Protein AF-A0A7X6JYA4-F1 (afdb_monomer)

pLDDT: mean 75.75, std 10.92, range [38.0, 88.81]

Sequence (82 aa):
MKSFKTPTEERLAKRMQKRLAKIGFKLVKRGEGYAILVFNEVVGSWIEADGMSPVPYSLSVEDVIRLTHEYVCEAEIESLAA

Solvent-accessible surface area (backbone atoms only — not comparable to full-atom values): 4990 Å² total; per-residue (Å²): 133,86,83,80,72,71,56,69,66,60,54,51,51,52,54,49,34,59,54,31,52,76,76,63,30,43,64,42,82,50,91,97,47,74,45,50,29,33,59,21,72,91,79,71,42,78,41,66,53,74,62,77,54,82,64,40,93,91,52,59,58,65,57,40,47,49,52,53,50,51,52,52,53,52,52,54,54,54,60,76,74,107

Mean predicted aligned error: 7.95 Å

Structure (mmCIF, N/CA/C/O backbone):
data_AF-A0A7X6JYA4-F1
#
_entry.id   AF-A0A7X6JYA4-F1
#
loop_
_atom_site.group_PDB
_atom_site.id
_atom_site.type_symbol
_atom_site.label_atom_id
_atom_site.label_alt_id
_atom_site.label_comp_id
_atom_site.label_asym_id
_atom_site.label_entity_id
_atom_site.label_seq_id
_atom_site.pdbx_PDB_ins_code
_atom_site.Cartn_x
_atom_site.Cartn_y
_atom_site.Cartn_z
_atom_site.occupancy
_atom_site.B_iso_or_equiv
_atom_site.auth_seq_id
_atom_site.auth_comp_id
_atom_site.auth_asym_id
_atom_site.auth_atom_id
_atom_site.pdbx_PDB_model_num
ATOM 1 N N . MET A 1 1 ? 31.843 13.399 -1.685 1.00 38.00 1 MET A N 1
ATOM 2 C CA . MET A 1 1 ? 30.365 13.492 -1.705 1.00 38.00 1 MET A CA 1
ATOM 3 C C . MET A 1 1 ? 29.796 12.096 -1.927 1.00 38.00 1 MET A C 1
ATOM 5 O O . MET A 1 1 ? 29.940 11.570 -3.021 1.00 38.00 1 MET A O 1
ATOM 9 N N . LYS A 1 2 ? 29.245 11.443 -0.893 1.00 40.56 2 LYS A N 1
ATOM 10 C CA . LYS A 1 2 ? 28.597 10.132 -1.063 1.00 40.56 2 LYS A CA 1
ATOM 11 C C . LYS A 1 2 ? 27.244 10.361 -1.734 1.00 40.56 2 LYS A C 1
ATOM 13 O O . LYS A 1 2 ? 26.352 10.957 -1.140 1.00 40.56 2 LYS A O 1
ATOM 18 N N . SER A 1 3 ? 27.136 9.938 -2.987 1.00 43.84 3 SER A N 1
ATOM 19 C CA . SER A 1 3 ? 25.883 9.818 -3.728 1.00 43.84 3 SER A CA 1
ATOM 20 C C . SER A 1 3 ? 24.974 8.829 -2.989 1.00 43.84 3 SER A C 1
ATOM 22 O O . SER A 1 3 ? 25.011 7.630 -3.248 1.00 43.84 3 SER A O 1
ATOM 24 N N . PHE A 1 4 ? 24.174 9.315 -2.042 1.00 50.41 4 PHE A N 1
ATOM 25 C CA . PHE A 1 4 ? 23.078 8.550 -1.452 1.00 50.41 4 PHE A CA 1
ATOM 26 C C . PHE A 1 4 ? 21.889 8.593 -2.418 1.00 50.41 4 PHE A C 1
ATOM 28 O O . PHE A 1 4 ? 20.887 9.262 -2.174 1.00 50.41 4 PHE A O 1
ATOM 35 N N . LYS A 1 5 ? 22.020 7.915 -3.564 1.00 56.56 5 LYS A N 1
ATOM 36 C CA . LYS A 1 5 ? 20.851 7.550 -4.363 1.00 56.56 5 LYS A CA 1
ATOM 37 C C . LYS A 1 5 ? 20.122 6.492 -3.545 1.00 56.56 5 LYS A C 1
ATOM 39 O O . LYS A 1 5 ? 20.603 5.372 -3.427 1.00 56.56 5 LYS A O 1
ATOM 44 N N . THR A 1 6 ? 19.023 6.876 -2.905 1.00 58.28 6 THR A N 1
ATOM 45 C CA . THR A 1 6 ? 18.082 5.904 -2.341 1.00 58.28 6 THR A CA 1
ATOM 46 C C . THR A 1 6 ? 17.732 4.918 -3.461 1.00 58.28 6 THR A C 1
ATOM 48 O O . THR A 1 6 ? 17.458 5.398 -4.570 1.00 58.28 6 THR A O 1
ATOM 51 N N . PRO A 1 7 ? 17.775 3.594 -3.223 1.00 68.12 7 PRO A N 1
ATOM 52 C CA . PRO A 1 7 ? 17.362 2.608 -4.213 1.00 68.12 7 PRO A CA 1
ATOM 53 C C . PRO A 1 7 ? 15.994 2.979 -4.783 1.00 68.12 7 PRO A C 1
ATOM 55 O O . PRO A 1 7 ? 15.126 3.458 -4.048 1.00 68.12 7 PRO A O 1
ATOM 58 N N . THR A 1 8 ? 15.823 2.813 -6.092 1.00 74.44 8 THR A N 1
ATOM 59 C CA . THR A 1 8 ? 14.614 3.189 -6.842 1.00 74.44 8 THR A CA 1
ATOM 60 C C . THR A 1 8 ? 13.368 2.639 -6.134 1.00 74.44 8 THR A C 1
ATOM 62 O O . THR A 1 8 ? 12.512 3.418 -5.710 1.00 74.44 8 THR A O 1
ATOM 65 N N . GLU A 1 9 ? 13.402 1.352 -5.774 1.00 73.62 9 GLU A N 1
ATOM 66 C CA . GLU A 1 9 ? 12.371 0.662 -4.986 1.00 73.62 9 GLU A CA 1
ATOM 67 C C . GLU A 1 9 ? 12.000 1.348 -3.664 1.00 73.62 9 GLU A C 1
ATOM 69 O O . GLU A 1 9 ? 10.821 1.464 -3.332 1.00 73.62 9 GLU A O 1
ATOM 74 N N . GLU A 1 10 ? 12.972 1.842 -2.892 1.00 77.62 10 GLU A N 1
ATOM 75 C CA . GLU A 1 10 ? 12.688 2.495 -1.609 1.00 77.62 10 GLU A CA 1
ATOM 76 C C . GLU A 1 10 ? 11.968 3.834 -1.802 1.00 77.62 10 GLU A C 1
ATOM 78 O O . GLU A 1 10 ? 11.115 4.219 -0.992 1.00 77.62 10 GLU A O 1
ATOM 83 N N . ARG A 1 11 ? 12.276 4.555 -2.888 1.00 81.38 11 ARG A N 1
ATOM 84 C CA . ARG A 1 11 ? 11.582 5.807 -3.228 1.00 81.38 11 ARG A CA 1
ATOM 85 C C . ARG A 1 11 ? 10.154 5.525 -3.673 1.00 81.38 11 ARG A C 1
ATOM 87 O O . ARG A 1 11 ? 9.243 6.219 -3.210 1.00 81.38 11 ARG A O 1
ATOM 94 N N . LEU A 1 12 ? 9.964 4.510 -4.517 1.00 82.81 12 LEU A N 1
ATOM 95 C CA . LEU A 1 12 ? 8.650 4.055 -4.955 1.00 82.81 12 LEU A CA 1
ATOM 96 C C . LEU A 1 12 ? 7.794 3.631 -3.762 1.00 82.81 12 LEU A C 1
ATOM 98 O O . LEU A 1 12 ? 6.699 4.164 -3.566 1.00 82.81 12 LEU A O 1
ATOM 102 N N . ALA A 1 13 ? 8.326 2.763 -2.900 1.00 82.94 13 ALA A N 1
ATOM 103 C CA . ALA A 1 13 ? 7.644 2.306 -1.697 1.00 82.94 13 ALA A CA 1
ATOM 104 C C . ALA A 1 13 ? 7.234 3.482 -0.800 1.00 82.94 13 ALA A C 1
ATOM 106 O O . ALA A 1 13 ? 6.097 3.544 -0.337 1.00 82.94 13 ALA A O 1
ATOM 107 N N . LYS A 1 14 ? 8.112 4.474 -0.607 1.00 86.62 14 LYS A N 1
ATOM 108 C CA . LYS A 1 14 ? 7.815 5.662 0.208 1.00 86.62 14 LYS A CA 1
ATOM 109 C C . LYS A 1 14 ? 6.726 6.549 -0.401 1.00 86.62 14 LYS A C 1
ATOM 111 O O . LYS A 1 14 ? 5.893 7.088 0.333 1.00 86.62 14 LYS A O 1
ATOM 116 N N . ARG A 1 15 ? 6.723 6.730 -1.725 1.00 86.69 15 ARG A N 1
ATOM 117 C CA . ARG A 1 15 ? 5.674 7.472 -2.446 1.00 86.69 15 ARG A CA 1
ATOM 118 C C . ARG A 1 15 ? 4.329 6.758 -2.315 1.00 86.69 15 ARG A C 1
ATOM 120 O O . ARG A 1 15 ? 3.342 7.391 -1.935 1.00 86.69 15 ARG A O 1
ATOM 127 N N . MET A 1 16 ? 4.316 5.448 -2.531 1.00 86.12 16 MET A N 1
ATOM 128 C CA . MET A 1 16 ? 3.108 4.631 -2.465 1.00 86.12 16 MET A CA 1
ATOM 129 C C . MET A 1 16 ? 2.558 4.522 -1.047 1.00 86.12 16 MET A C 1
ATOM 131 O O . MET A 1 16 ? 1.364 4.714 -0.841 1.00 86.12 16 MET A O 1
ATOM 135 N N . GLN A 1 17 ? 3.417 4.371 -0.042 1.00 88.00 17 GLN A N 1
ATOM 136 C CA . GLN A 1 17 ? 3.011 4.371 1.361 1.00 88.00 17 GLN A CA 1
ATOM 137 C C . GLN A 1 17 ? 2.312 5.679 1.764 1.00 88.00 17 GLN A C 1
ATOM 139 O O . GLN A 1 17 ? 1.280 5.643 2.432 1.00 88.00 17 GLN A O 1
ATOM 144 N 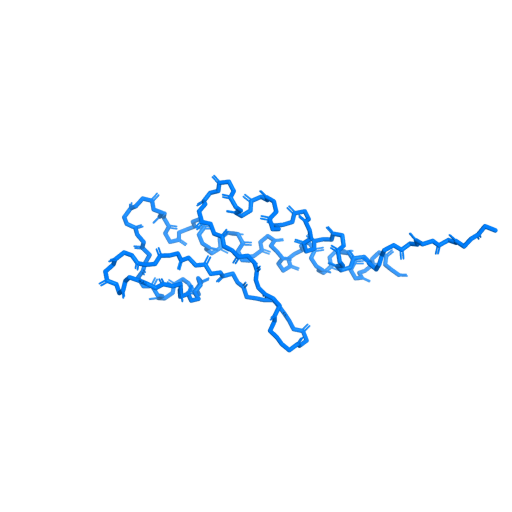N . LYS A 1 18 ? 2.818 6.841 1.321 1.00 87.88 18 LYS A N 1
ATOM 145 C CA . LYS A 1 18 ? 2.162 8.139 1.569 1.00 87.88 18 LYS A CA 1
ATOM 146 C C . LYS A 1 18 ? 0.793 8.244 0.907 1.00 87.88 18 LYS A C 1
ATOM 148 O O . LYS A 1 18 ? -0.099 8.881 1.460 1.00 87.88 18 LYS A O 1
ATOM 153 N N . ARG A 1 19 ? 0.648 7.681 -0.292 1.00 85.00 19 ARG A N 1
ATOM 154 C CA . ARG A 1 19 ? -0.606 7.703 -1.044 1.00 85.00 19 ARG A CA 1
ATOM 155 C C . ARG A 1 19 ? -1.642 6.788 -0.393 1.00 85.00 19 ARG A C 1
ATOM 157 O O . ARG A 1 19 ? -2.733 7.256 -0.099 1.00 85.00 19 ARG A O 1
ATOM 164 N N . LEU A 1 20 ? -1.256 5.553 -0.074 1.00 84.44 20 LEU A N 1
ATOM 165 C CA . LEU A 1 20 ? -2.092 4.549 0.589 1.00 84.44 20 LEU A CA 1
ATOM 166 C C . LEU A 1 20 ? -2.561 5.005 1.979 1.00 84.44 20 LEU A C 1
ATOM 168 O O . LEU A 1 20 ? -3.737 4.867 2.303 1.00 84.44 20 LEU A O 1
ATOM 172 N N . ALA A 1 21 ? -1.697 5.659 2.761 1.00 83.62 21 ALA A N 1
ATOM 173 C CA . ALA A 1 21 ? -2.072 6.162 4.084 1.00 83.62 21 ALA A CA 1
ATOM 174 C C . ALA A 1 21 ? -3.224 7.188 4.051 1.00 83.62 21 ALA A C 1
ATOM 176 O O . ALA A 1 21 ? -4.006 7.252 4.994 1.00 83.62 21 ALA A O 1
ATOM 177 N N . LYS A 1 22 ? -3.361 7.976 2.972 1.00 82.94 22 LYS A N 1
ATOM 178 C CA . LYS A 1 22 ? -4.442 8.973 2.830 1.00 82.94 22 LYS A CA 1
ATOM 179 C C . LYS A 1 22 ? -5.819 8.351 2.614 1.00 82.94 22 LYS A C 1
ATOM 181 O O . LYS A 1 22 ? -6.819 8.999 2.892 1.00 82.94 22 LYS A O 1
ATOM 186 N N . ILE A 1 23 ? -5.850 7.133 2.088 1.00 78.12 23 ILE A N 1
ATOM 187 C CA . ILE A 1 23 ? -7.070 6.412 1.712 1.00 78.12 23 ILE A CA 1
ATOM 188 C C . ILE A 1 23 ? -7.329 5.207 2.629 1.00 78.12 23 ILE A C 1
ATOM 190 O O . ILE A 1 23 ? -8.178 4.380 2.328 1.00 78.12 23 ILE A O 1
ATOM 194 N N . GLY A 1 24 ? -6.610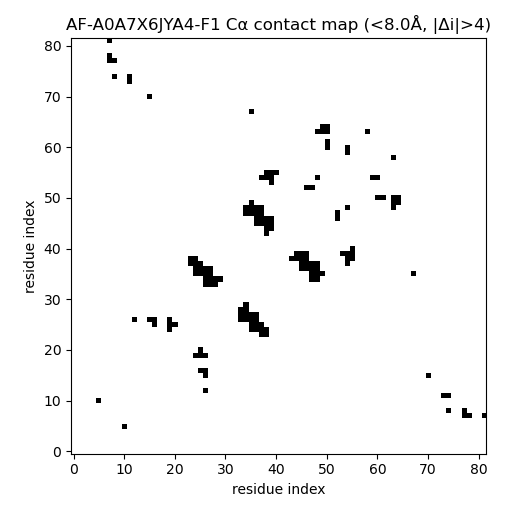 5.107 3.755 1.00 78.75 24 GLY A N 1
ATOM 195 C CA . GLY A 1 24 ? -6.839 4.080 4.777 1.00 78.75 24 GLY A CA 1
ATOM 196 C C . GLY A 1 24 ? -6.109 2.750 4.558 1.00 78.75 24 GLY A C 1
ATOM 197 O O . GLY A 1 24 ? -6.395 1.783 5.259 1.00 78.75 24 GLY A O 1
ATOM 198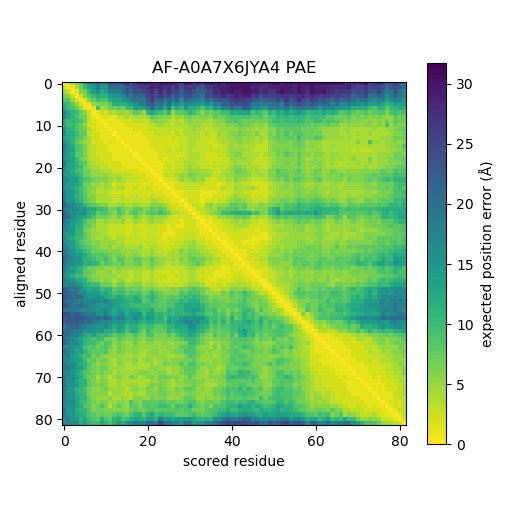 N N . PHE A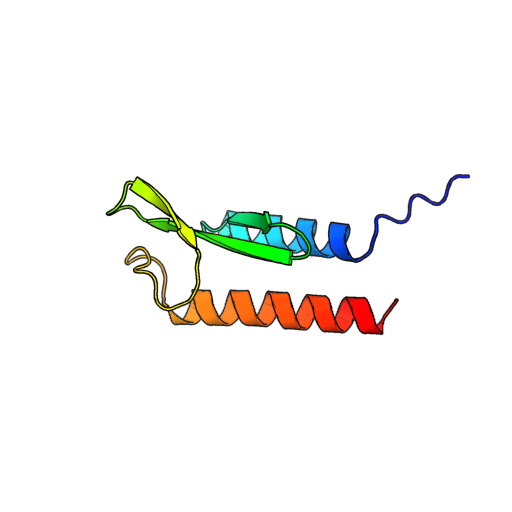 1 25 ? -5.141 2.692 3.642 1.00 86.25 25 PHE A N 1
ATOM 199 C CA . PHE A 1 25 ? -4.355 1.489 3.353 1.00 86.25 25 PHE A CA 1
ATOM 200 C C . PHE A 1 25 ? -2.925 1.585 3.889 1.00 86.25 25 PHE A C 1
ATOM 202 O O . PHE A 1 25 ? -2.386 2.668 4.138 1.00 86.25 25 PHE A O 1
ATOM 209 N N . LYS A 1 26 ? -2.264 0.433 4.016 1.00 87.94 26 LYS A N 1
ATOM 210 C CA . LYS A 1 26 ? -0.849 0.327 4.387 1.00 87.94 26 LYS A CA 1
ATOM 211 C C . LYS A 1 26 ? -0.080 -0.479 3.357 1.00 87.94 26 LYS A C 1
ATOM 213 O O . LYS A 1 26 ? -0.499 -1.562 2.992 1.00 87.94 26 LYS A O 1
ATOM 218 N N . LEU A 1 27 ? 1.086 0.015 2.957 1.00 88.38 27 LEU A N 1
ATOM 219 C CA . LEU A 1 27 ? 2.071 -0.793 2.242 1.00 88.38 27 LEU A CA 1
ATOM 220 C C . LEU A 1 27 ? 3.010 -1.438 3.264 1.00 88.38 27 LEU A 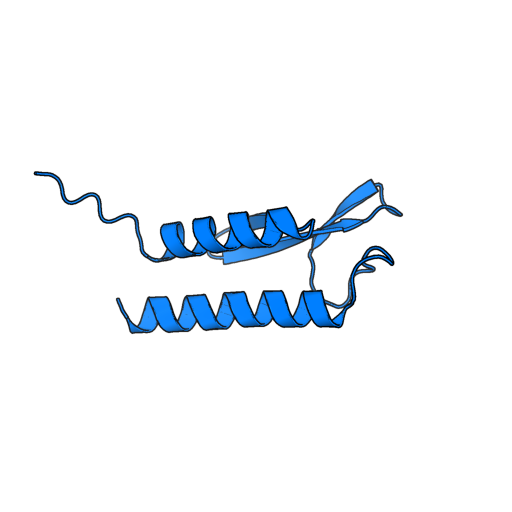C 1
ATOM 222 O O . LEU A 1 27 ? 3.573 -0.726 4.102 1.00 88.38 27 LEU A O 1
ATOM 226 N N . VAL A 1 28 ? 3.196 -2.753 3.193 1.00 88.81 28 VAL A N 1
ATOM 227 C CA . VAL A 1 28 ? 4.144 -3.498 4.033 1.00 88.81 28 VAL A CA 1
ATOM 228 C C . VAL A 1 28 ? 5.119 -4.278 3.162 1.00 88.81 28 VAL A C 1
ATOM 230 O O . VAL A 1 28 ? 4.732 -4.841 2.144 1.00 88.81 28 VAL A O 1
ATOM 233 N N . LYS A 1 29 ? 6.396 -4.314 3.553 1.00 85.31 29 LYS A N 1
ATOM 234 C CA . LYS A 1 29 ? 7.400 -5.153 2.888 1.00 85.31 29 LYS A CA 1
ATOM 235 C C . LYS A 1 29 ? 7.252 -6.595 3.382 1.00 85.31 29 LYS A C 1
ATOM 237 O O . LYS A 1 29 ? 7.206 -6.815 4.592 1.00 85.31 29 LYS A O 1
ATOM 242 N N . ARG A 1 30 ? 7.186 -7.564 2.470 1.00 83.06 30 ARG A N 1
ATOM 243 C CA . ARG A 1 30 ? 7.026 -8.996 2.762 1.00 83.06 30 ARG A CA 1
ATOM 244 C C . ARG A 1 30 ? 8.022 -9.797 1.927 1.00 83.06 30 ARG A C 1
ATOM 246 O O . ARG A 1 30 ? 7.821 -9.995 0.734 1.00 83.06 30 ARG A O 1
ATOM 253 N N . GLY A 1 31 ? 9.096 -10.261 2.565 1.00 82.75 31 GLY A N 1
ATOM 254 C CA . GLY A 1 31 ? 10.194 -10.924 1.859 1.00 82.75 31 GLY A CA 1
ATOM 255 C C . GLY A 1 31 ? 10.805 -10.002 0.801 1.00 82.75 31 GLY A C 1
ATOM 256 O O . GLY A 1 31 ? 11.217 -8.884 1.120 1.00 82.75 31 GLY A O 1
ATOM 257 N N . GLU A 1 32 ? 10.825 -10.472 -0.444 1.00 78.38 32 GLU A N 1
ATOM 258 C CA . GLU A 1 32 ? 11.313 -9.719 -1.607 1.00 78.38 32 GLU A CA 1
ATOM 259 C C . GLU A 1 32 ? 10.257 -8.773 -2.208 1.00 78.38 32 GLU A C 1
ATOM 261 O O . GLU A 1 32 ? 10.597 -7.925 -3.022 1.00 78.38 32 GLU A O 1
ATOM 266 N N . GLY A 1 33 ? 8.990 -8.867 -1.787 1.00 79.56 33 GLY A N 1
ATOM 267 C CA . GLY A 1 33 ? 7.885 -8.081 -2.338 1.00 79.56 33 GLY A CA 1
ATOM 268 C C . GLY A 1 33 ? 7.241 -7.109 -1.349 1.00 79.56 33 GLY A C 1
ATOM 269 O O . GLY A 1 33 ? 7.697 -6.906 -0.218 1.00 79.56 33 GLY A O 1
ATOM 270 N N . TYR A 1 34 ? 6.123 -6.527 -1.779 1.00 83.00 34 TYR A N 1
ATOM 271 C CA . TYR A 1 34 ? 5.271 -5.669 -0.961 1.00 83.00 34 TYR A CA 1
ATOM 272 C C . TYR A 1 34 ? 3.825 -6.158 -1.004 1.00 83.00 34 TYR A C 1
ATOM 274 O O . TYR A 1 34 ? 3.359 -6.642 -2.030 1.00 83.00 34 TYR A O 1
ATOM 282 N N . ALA A 1 35 ? 3.119 -6.003 0.113 1.00 83.69 35 ALA A N 1
ATOM 283 C CA . ALA A 1 35 ? 1.690 -6.258 0.217 1.00 83.69 35 ALA A CA 1
ATOM 284 C C . ALA A 1 35 ? 0.961 -4.968 0.600 1.00 83.69 35 ALA A C 1
ATOM 286 O O . ALA A 1 35 ? 1.461 -4.162 1.395 1.00 83.69 35 ALA A O 1
ATOM 287 N N . ILE A 1 36 ? -0.231 -4.779 0.040 1.00 85.50 36 ILE A N 1
ATOM 288 C CA . ILE A 1 36 ? -1.141 -3.704 0.426 1.00 85.50 36 ILE A CA 1
ATOM 289 C C . ILE A 1 36 ? -2.116 -4.285 1.445 1.00 85.50 36 ILE A C 1
ATOM 291 O O . ILE A 1 36 ? -2.722 -5.323 1.209 1.00 85.50 36 ILE A O 1
ATOM 295 N N . LEU A 1 37 ? -2.253 -3.623 2.588 1.00 86.31 37 LEU A N 1
ATOM 296 C CA . LEU A 1 37 ? -3.173 -3.999 3.649 1.00 86.31 37 LEU A CA 1
ATOM 297 C C . LEU A 1 37 ? -4.292 -2.973 3.777 1.00 86.31 37 LEU A C 1
ATOM 299 O O . LEU A 1 37 ? -4.059 -1.765 3.684 1.00 86.31 37 LEU A O 1
ATOM 303 N N . VAL A 1 38 ? -5.478 -3.468 4.096 1.00 83.69 38 VAL A N 1
ATOM 304 C CA . VAL A 1 38 ? -6.667 -2.693 4.445 1.00 83.69 38 VAL A CA 1
ATOM 305 C C . VAL A 1 38 ? -7.108 -3.074 5.854 1.00 83.69 38 VAL A C 1
ATOM 307 O O . VAL A 1 38 ? -6.983 -4.230 6.263 1.00 83.69 38 VAL A O 1
ATOM 310 N N . PHE A 1 39 ? -7.579 -2.104 6.635 1.00 81.25 39 PHE A N 1
ATOM 311 C CA . PHE A 1 39 ? -8.144 -2.410 7.944 1.00 81.25 39 PHE A CA 1
ATOM 312 C C . PHE A 1 39 ? -9.556 -2.957 7.761 1.00 81.25 39 PHE A C 1
ATOM 314 O O . PHE A 1 39 ? -10.404 -2.271 7.206 1.00 81.25 39 PHE A O 1
ATOM 321 N N . ASN A 1 40 ? -9.811 -4.179 8.214 1.00 79.06 40 ASN A N 1
ATOM 322 C CA . ASN A 1 40 ? -11.137 -4.771 8.209 1.00 79.06 40 ASN A CA 1
ATOM 323 C C . ASN A 1 40 ? -11.780 -4.563 9.585 1.00 79.06 40 ASN A C 1
ATOM 325 O O . ASN A 1 40 ? -11.321 -5.111 10.586 1.00 79.06 40 ASN A O 1
ATOM 329 N N . GLU A 1 41 ? -12.859 -3.784 9.623 1.00 77.38 41 GLU A N 1
ATOM 330 C CA . GLU A 1 41 ? -13.574 -3.456 10.862 1.00 77.38 41 GLU A CA 1
ATOM 331 C C . GLU A 1 41 ? -14.344 -4.647 11.452 1.00 77.38 41 GLU A C 1
ATOM 333 O O . GLU A 1 41 ? -14.528 -4.707 12.663 1.00 77.38 41 GLU A O 1
ATOM 338 N N . VAL A 1 42 ? -14.750 -5.617 10.625 1.00 77.25 42 VAL A N 1
ATOM 339 C CA . VAL A 1 42 ? -15.454 -6.835 11.064 1.00 77.25 42 VAL A CA 1
ATOM 340 C C . VAL A 1 42 ? -14.523 -7.735 11.875 1.00 77.25 42 VAL A C 1
ATOM 342 O O . VAL A 1 42 ? -14.920 -8.279 12.901 1.00 77.25 42 VAL A O 1
ATOM 345 N N . VAL A 1 43 ? -13.277 -7.886 11.422 1.00 80.00 43 VAL A N 1
ATOM 346 C CA . VAL A 1 43 ? -12.254 -8.714 12.084 1.00 80.00 43 VAL A CA 1
ATOM 347 C C . VAL A 1 43 ? -11.427 -7.894 13.089 1.00 80.00 43 VAL A C 1
ATOM 349 O O . VAL A 1 43 ? -10.754 -8.458 13.949 1.00 80.00 43 VAL A O 1
ATOM 352 N N . GLY A 1 44 ? -11.468 -6.561 13.005 1.00 83.94 44 GLY A N 1
ATOM 353 C CA . GLY A 1 44 ? -10.695 -5.652 13.855 1.00 83.94 44 GLY A CA 1
ATOM 354 C C . GLY A 1 44 ? -9.187 -5.693 13.584 1.00 83.94 44 GLY A C 1
ATOM 355 O O . GLY A 1 44 ? -8.388 -5.432 14.484 1.00 83.94 44 GLY A O 1
ATOM 356 N N . SER A 1 45 ? -8.772 -6.057 12.368 1.00 86.50 45 SER A N 1
ATOM 357 C CA . SER A 1 45 ? -7.367 -6.299 12.025 1.00 86.50 45 SER A CA 1
ATOM 358 C C . SER A 1 45 ? -7.005 -5.820 10.615 1.00 86.50 45 SER A C 1
ATOM 360 O O . SER A 1 45 ? -7.866 -5.525 9.789 1.00 86.50 45 SER A O 1
ATOM 362 N N . TRP A 1 46 ? -5.700 -5.702 10.347 1.00 87.12 46 TRP A N 1
ATOM 363 C CA . TRP A 1 46 ? -5.186 -5.419 9.005 1.00 87.12 46 TRP A CA 1
ATOM 364 C C . TRP A 1 46 ? -5.101 -6.717 8.212 1.00 87.12 46 TRP A C 1
ATOM 366 O O . TRP A 1 46 ? -4.419 -7.648 8.640 1.00 87.12 46 TRP A O 1
ATOM 376 N N . ILE A 1 47 ? -5.751 -6.751 7.056 1.00 85.44 47 ILE A N 1
ATOM 377 C CA . ILE A 1 47 ? -5.760 -7.901 6.152 1.00 85.44 47 ILE A CA 1
ATOM 378 C C . ILE A 1 47 ? -5.235 -7.500 4.778 1.00 85.44 47 ILE A C 1
ATOM 380 O O . ILE A 1 47 ? -5.176 -6.314 4.450 1.00 85.44 47 ILE A O 1
ATOM 384 N N . GLU A 1 48 ? -4.821 -8.485 3.989 1.00 84.44 48 GLU A N 1
ATOM 385 C CA . GLU A 1 48 ? -4.309 -8.261 2.640 1.00 84.44 48 GLU A CA 1
ATOM 386 C C . GLU A 1 48 ? -5.428 -7.786 1.706 1.00 84.44 48 GLU A C 1
ATOM 388 O O . GLU A 1 48 ? -6.540 -8.310 1.715 1.00 84.44 48 GLU A O 1
ATOM 393 N N . ALA A 1 49 ? -5.144 -6.745 0.931 1.00 78.50 49 ALA A N 1
ATOM 394 C CA . ALA A 1 49 ? -6.070 -6.157 -0.021 1.00 78.50 49 ALA A CA 1
ATOM 395 C C . ALA A 1 49 ? -5.910 -6.876 -1.375 1.00 78.50 49 ALA A C 1
ATOM 397 O O . ALA A 1 49 ? -5.338 -6.345 -2.323 1.00 78.50 49 ALA A O 1
ATOM 398 N N . ASP A 1 50 ? -6.372 -8.124 -1.429 1.00 72.81 50 ASP A N 1
ATOM 399 C CA . ASP A 1 50 ? -6.229 -9.045 -2.569 1.00 72.81 50 ASP A CA 1
ATOM 400 C C . ASP A 1 50 ? -7.455 -9.066 -3.506 1.00 72.81 50 ASP A C 1
ATOM 402 O O . ASP A 1 50 ? -7.530 -9.874 -4.428 1.00 72.81 50 ASP A O 1
ATOM 406 N N . GLY A 1 51 ? -8.439 -8.191 -3.267 1.00 65.50 51 GLY A N 1
ATOM 407 C CA . GLY A 1 51 ? -9.694 -8.118 -4.026 1.00 65.50 51 GLY A CA 1
ATOM 408 C C . GLY A 1 51 ? -10.693 -9.246 -3.731 1.00 65.50 51 GLY A C 1
ATOM 409 O O . GLY A 1 51 ? -11.844 -9.152 -4.150 1.00 65.50 51 GLY A O 1
ATOM 410 N N . MET A 1 52 ? -10.285 -10.275 -2.984 1.00 68.25 52 MET A N 1
ATOM 411 C CA . MET A 1 52 ? -11.132 -11.387 -2.532 1.00 68.25 52 MET A CA 1
ATOM 412 C C . MET A 1 52 ? -11.542 -11.223 -1.066 1.00 68.25 52 MET A C 1
ATOM 414 O O . MET A 1 52 ? -12.597 -11.695 -0.640 1.00 68.25 52 MET A O 1
ATOM 418 N N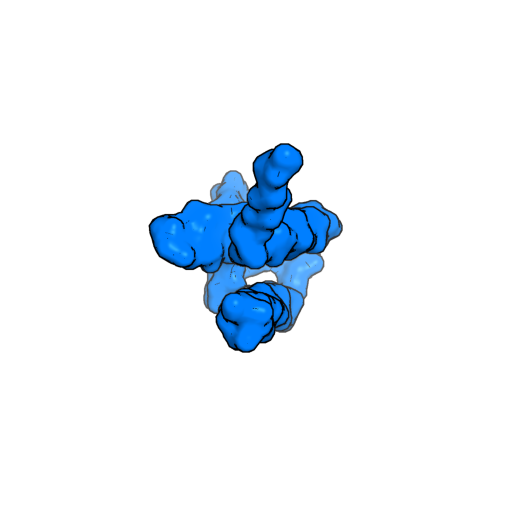 . SER A 1 53 ? -10.704 -10.540 -0.293 1.00 67.81 53 SER A N 1
ATOM 419 C CA . SER A 1 53 ? -10.909 -10.264 1.116 1.00 67.81 53 SER A CA 1
ATOM 420 C C . SER A 1 53 ? -11.987 -9.196 1.322 1.00 67.81 53 SER A C 1
ATOM 422 O O . SER A 1 53 ? -11.972 -8.166 0.641 1.00 67.81 53 SER A O 1
ATOM 424 N N . PRO A 1 54 ? -12.916 -9.389 2.279 1.00 64.69 54 PRO A N 1
ATOM 425 C CA . PRO A 1 54 ? -13.941 -8.399 2.571 1.00 64.69 54 PRO A CA 1
ATOM 426 C C . PRO A 1 54 ? -13.286 -7.097 3.036 1.00 64.69 54 PRO A C 1
ATOM 428 O O . PRO A 1 54 ? -12.565 -7.068 4.036 1.00 64.69 54 PRO A O 1
ATOM 431 N N . VAL A 1 55 ? -13.538 -6.020 2.300 1.00 65.25 55 VAL A N 1
ATOM 432 C CA . VAL A 1 55 ? -13.072 -4.669 2.623 1.00 65.25 55 VAL A CA 1
ATOM 433 C C . VAL A 1 55 ? -14.181 -3.871 3.311 1.00 65.25 55 VAL A C 1
ATOM 435 O O . VAL A 1 55 ? -15.357 -4.206 3.146 1.00 65.25 55 VAL A O 1
ATOM 438 N N . PRO A 1 56 ? -13.851 -2.842 4.115 1.00 64.56 5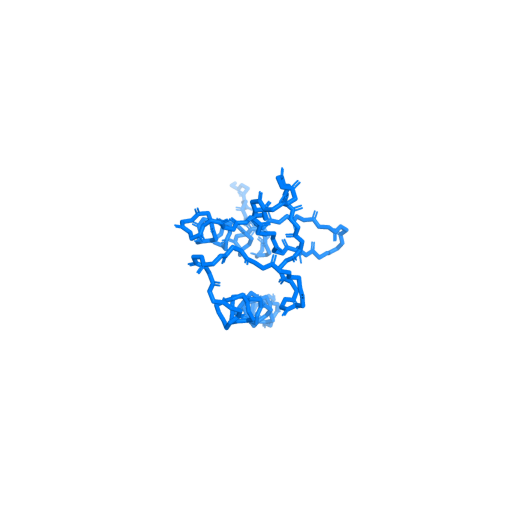6 PRO A N 1
ATOM 439 C CA . PRO A 1 56 ? -14.858 -1.965 4.703 1.00 64.56 56 PRO A CA 1
ATOM 440 C C . PRO A 1 56 ? -15.801 -1.404 3.639 1.00 64.56 56 PRO A C 1
ATOM 442 O O . PRO A 1 56 ? -15.360 -1.080 2.541 1.00 64.56 56 PRO A O 1
ATOM 445 N N . TYR A 1 57 ? -17.072 -1.198 3.989 1.00 58.09 57 TYR A N 1
ATOM 446 C CA . TYR A 1 57 ? -18.084 -0.627 3.084 1.00 58.09 57 TYR A CA 1
ATOM 447 C C . TYR A 1 57 ? -17.708 0.749 2.509 1.00 58.09 57 TYR A C 1
ATOM 449 O O . TYR A 1 57 ? -18.278 1.181 1.511 1.00 58.09 57 TYR A O 1
ATOM 457 N N . SER A 1 58 ? -16.764 1.449 3.143 1.00 62.69 58 SER A N 1
ATOM 458 C CA . SER A 1 58 ? -16.223 2.731 2.691 1.00 62.69 58 SER A CA 1
ATOM 459 C C . SER A 1 58 ? -15.232 2.617 1.527 1.00 62.69 58 SER A C 1
ATOM 461 O O . SER A 1 58 ? -14.856 3.643 0.964 1.00 62.69 58 SER A O 1
ATOM 463 N N . LEU A 1 59 ? -14.810 1.404 1.159 1.00 65.25 59 LEU A N 1
ATOM 464 C CA . LEU A 1 59 ? -13.863 1.138 0.082 1.00 65.25 59 LEU A CA 1
ATOM 465 C C . LEU A 1 59 ? -14.480 0.229 -0.975 1.00 65.25 59 LEU A C 1
ATOM 467 O O . LEU A 1 59 ? -15.023 -0.831 -0.670 1.00 65.25 59 LEU A O 1
ATOM 471 N N . SER A 1 60 ? -14.366 0.636 -2.238 1.00 72.38 60 SER A N 1
ATOM 472 C CA . SER A 1 60 ? -14.770 -0.214 -3.351 1.00 72.38 60 SER A CA 1
ATOM 473 C C . SER A 1 60 ? -13.708 -1.289 -3.603 1.00 72.38 60 SER A C 1
ATOM 475 O O . SER A 1 60 ? -12.504 -1.036 -3.517 1.00 72.38 60 SER A O 1
ATOM 477 N N . VAL A 1 61 ? -14.143 -2.504 -3.942 1.00 66.88 61 VAL A N 1
ATOM 478 C CA . VAL A 1 61 ? -13.238 -3.579 -4.390 1.00 66.88 61 VAL A CA 1
ATOM 479 C C . VAL A 1 61 ? -12.445 -3.138 -5.632 1.00 66.88 61 VAL A C 1
ATOM 481 O O . VAL A 1 61 ? -11.279 -3.495 -5.786 1.00 66.88 61 VAL A O 1
ATOM 484 N N . GLU A 1 62 ? -13.040 -2.295 -6.481 1.00 73.25 62 GLU A N 1
ATOM 485 C CA . GLU A 1 62 ? -12.371 -1.697 -7.641 1.00 73.25 62 GLU A CA 1
ATOM 486 C C . GLU A 1 62 ? -11.179 -0.814 -7.249 1.00 73.25 62 GLU A C 1
ATOM 488 O O . GLU A 1 62 ? -10.129 -0.896 -7.887 1.00 73.25 62 GLU A O 1
ATOM 493 N N . ASP A 1 63 ? -11.292 -0.011 -6.186 1.00 74.81 63 ASP A N 1
ATOM 494 C CA . ASP A 1 63 ? -10.180 0.810 -5.699 1.00 74.81 63 ASP A CA 1
ATOM 495 C C . ASP A 1 63 ? -9.008 -0.050 -5.236 1.00 74.81 63 ASP A C 1
ATOM 497 O O . ASP A 1 63 ? -7.858 0.278 -5.523 1.00 74.81 63 ASP A O 1
ATOM 501 N N . VAL A 1 64 ? -9.292 -1.173 -4.573 1.00 72.12 64 VAL A N 1
ATOM 502 C CA . VAL A 1 64 ? -8.267 -2.130 -4.143 1.00 72.12 64 VAL A CA 1
ATOM 503 C C . VAL A 1 64 ? -7.517 -2.689 -5.347 1.00 72.12 64 VAL A C 1
ATOM 505 O O . VAL A 1 64 ? -6.298 -2.557 -5.418 1.00 72.12 64 VAL A O 1
ATOM 508 N N . ILE A 1 65 ? -8.240 -3.251 -6.320 1.00 73.75 65 ILE A N 1
ATOM 509 C CA . ILE A 1 65 ? -7.646 -3.855 -7.522 1.00 73.75 65 ILE A CA 1
ATOM 510 C C . ILE A 1 65 ? -6.816 -2.821 -8.286 1.00 73.75 65 ILE A C 1
ATOM 512 O O . ILE A 1 65 ? -5.675 -3.089 -8.670 1.00 73.75 65 ILE A O 1
ATOM 516 N N . ARG A 1 66 ? -7.366 -1.616 -8.469 1.00 81.31 66 ARG A N 1
ATOM 517 C CA . ARG A 1 66 ? -6.694 -0.518 -9.163 1.00 81.31 66 ARG A CA 1
ATOM 518 C C . ARG A 1 66 ? -5.388 -0.132 -8.479 1.00 81.31 66 ARG A C 1
ATOM 520 O O . ARG A 1 66 ? -4.377 -0.004 -9.158 1.00 81.31 66 ARG A O 1
ATOM 527 N N . LEU A 1 67 ? -5.382 0.030 -7.157 1.00 77.12 67 LEU A N 1
ATOM 528 C CA . LEU A 1 67 ? -4.179 0.410 -6.409 1.00 77.12 67 LEU A CA 1
ATOM 529 C C . LEU A 1 67 ? -3.096 -0.666 -6.465 1.00 77.12 67 LEU A C 1
ATOM 531 O O . LEU A 1 67 ? -1.914 -0.334 -6.578 1.00 77.12 67 LEU A O 1
ATOM 535 N N . THR A 1 68 ? -3.489 -1.938 -6.409 1.00 74.81 68 THR A N 1
ATOM 536 C CA . THR A 1 68 ? -2.558 -3.063 -6.527 1.00 74.81 68 THR A CA 1
ATOM 537 C C . THR A 1 68 ? -1.931 -3.104 -7.920 1.00 74.81 68 THR A C 1
ATOM 539 O O . THR A 1 68 ? -0.710 -3.199 -8.029 1.00 74.81 68 THR A O 1
ATOM 542 N N . HIS A 1 69 ? -2.722 -2.928 -8.984 1.00 79.94 69 HIS A N 1
ATOM 543 C CA . HIS A 1 69 ? -2.199 -2.808 -10.350 1.00 79.94 69 HIS A CA 1
ATOM 544 C C . HIS A 1 69 ? -1.297 -1.587 -10.540 1.00 79.94 69 HIS A C 1
ATOM 546 O O . HIS A 1 69 ? -0.221 -1.714 -11.113 1.00 79.94 69 HIS A O 1
ATOM 552 N N . GLU A 1 70 ? -1.695 -0.413 -10.047 1.00 81.06 70 GLU A N 1
ATOM 553 C CA . GLU A 1 70 ? -0.878 0.799 -10.152 1.00 81.06 70 GLU A CA 1
ATOM 554 C C . GLU A 1 70 ? 0.491 0.612 -9.483 1.00 81.06 70 GLU A C 1
ATOM 556 O O . GLU A 1 70 ? 1.505 1.026 -10.042 1.00 81.06 70 GLU A O 1
ATOM 561 N N . TYR A 1 71 ? 0.538 -0.053 -8.323 1.00 77.75 71 TYR A N 1
ATOM 562 C CA . TYR A 1 71 ? 1.796 -0.374 -7.650 1.00 77.75 71 TYR A CA 1
ATOM 563 C C . TYR A 1 71 ? 2.700 -1.275 -8.502 1.00 77.75 71 TYR A C 1
ATOM 565 O O . TYR A 1 71 ? 3.886 -0.980 -8.650 1.00 77.75 71 TYR A O 1
ATOM 573 N N . VAL A 1 72 ? 2.141 -2.349 -9.073 1.00 78.69 72 VAL A N 1
ATOM 574 C CA . VAL A 1 72 ? 2.882 -3.289 -9.931 1.00 78.69 72 VAL A CA 1
ATOM 575 C C . VAL A 1 72 ? 3.416 -2.577 -11.175 1.00 78.69 72 VAL A C 1
ATOM 577 O O . VAL A 1 72 ? 4.610 -2.657 -11.452 1.00 78.69 72 VAL A O 1
ATOM 580 N N . CYS A 1 73 ? 2.579 -1.799 -11.863 1.00 80.56 73 CYS A N 1
ATOM 581 C CA . CYS A 1 73 ? 2.989 -1.036 -13.042 1.00 80.56 73 CYS A CA 1
ATOM 582 C C . CYS A 1 73 ? 4.093 -0.014 -12.721 1.00 80.56 73 CYS A C 1
ATOM 584 O O . CYS A 1 73 ? 5.055 0.110 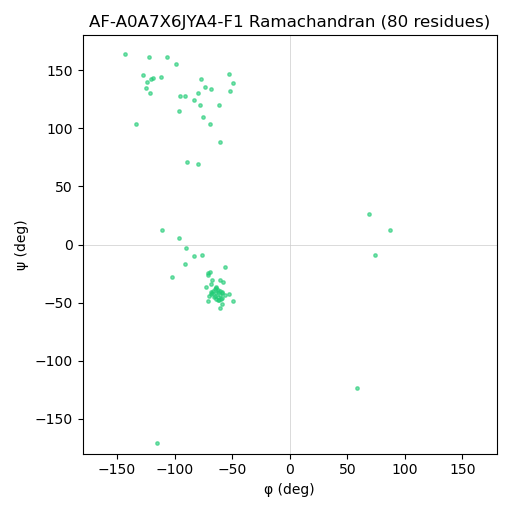-13.476 1.00 80.56 73 CYS A O 1
ATOM 586 N N . GLU A 1 74 ? 3.989 0.729 -11.610 1.00 80.25 74 GLU A N 1
ATOM 587 C CA . GLU A 1 74 ? 5.044 1.671 -11.210 1.00 80.25 74 GLU A CA 1
ATOM 588 C C . GLU A 1 74 ? 6.364 0.947 -10.885 1.00 80.25 74 GLU A C 1
ATOM 590 O O . GLU A 1 74 ? 7.434 1.467 -11.208 1.00 80.25 74 GLU A O 1
ATOM 595 N N . ALA A 1 75 ? 6.306 -0.246 -10.284 1.00 77.50 75 ALA A N 1
ATOM 596 C CA . ALA A 1 75 ? 7.487 -1.059 -9.998 1.00 77.50 75 ALA A CA 1
ATOM 597 C C . ALA A 1 75 ? 8.162 -1.578 -11.277 1.00 77.50 75 ALA A C 1
ATOM 599 O O . ALA A 1 75 ? 9.387 -1.514 -11.389 1.00 77.50 75 ALA A O 1
ATOM 600 N N . GLU A 1 76 ? 7.381 -2.028 -12.261 1.00 77.50 76 GLU A N 1
ATOM 601 C CA . GLU A 1 76 ? 7.886 -2.442 -13.576 1.00 77.50 76 GLU A CA 1
ATOM 602 C C . GLU A 1 76 ? 8.529 -1.278 -14.342 1.00 77.50 76 GLU A C 1
ATOM 604 O O . GLU A 1 76 ? 9.604 -1.426 -14.920 1.00 77.50 76 GLU A O 1
ATOM 609 N N . ILE A 1 77 ? 7.922 -0.088 -14.316 1.00 77.06 77 ILE A N 1
ATOM 610 C CA . ILE A 1 77 ? 8.496 1.098 -14.966 1.00 77.06 77 ILE A CA 1
ATOM 611 C C . ILE A 1 77 ? 9.812 1.507 -14.294 1.00 77.06 77 ILE A C 1
ATOM 613 O O . ILE A 1 77 ? 10.779 1.830 -14.985 1.00 77.06 77 ILE A O 1
ATOM 617 N N . GLU A 1 78 ? 9.871 1.514 -12.958 1.00 72.06 78 GLU A N 1
ATOM 618 C CA . GLU A 1 78 ? 11.105 1.870 -12.253 1.00 72.06 78 GLU A CA 1
ATOM 619 C C . GLU A 1 78 ? 12.223 0.837 -12.440 1.00 72.06 78 GLU A C 1
ATOM 621 O O . GLU A 1 78 ? 13.388 1.238 -12.453 1.00 72.06 78 GLU A O 1
ATOM 626 N N . SER A 1 79 ? 11.902 -0.450 -12.620 1.00 71.88 79 SER A N 1
ATOM 627 C CA . SER A 1 79 ? 12.907 -1.483 -12.903 1.00 71.88 79 SER A CA 1
ATOM 628 C C . SER A 1 79 ? 13.464 -1.386 -14.326 1.00 71.88 79 SER A C 1
ATOM 630 O O . SER A 1 79 ? 14.665 -1.550 -14.512 1.00 71.88 79 SER A O 1
ATOM 632 N N . LEU A 1 80 ? 12.636 -1.034 -15.315 1.00 71.81 80 LEU A N 1
ATOM 633 C CA . LEU A 1 80 ? 13.075 -0.775 -16.695 1.00 71.81 80 LEU A CA 1
ATOM 634 C C . LEU A 1 80 ? 13.920 0.502 -16.838 1.00 71.81 80 LEU A C 1
ATOM 636 O O . LEU A 1 80 ? 14.665 0.640 -17.806 1.00 71.81 80 LEU A O 1
ATOM 640 N N . ALA A 1 81 ? 13.779 1.453 -15.912 1.00 65.50 81 ALA A N 1
ATOM 641 C CA . ALA A 1 81 ? 14.508 2.722 -15.910 1.00 65.50 81 ALA A CA 1
ATOM 642 C C . ALA A 1 81 ? 15.852 2.679 -15.147 1.00 65.50 81 ALA A C 1
ATOM 644 O O . ALA A 1 81 ? 16.539 3.707 -15.088 1.00 65.50 81 ALA A O 1
ATOM 645 N N . ALA A 1 82 ? 16.191 1.543 -14.527 1.00 57.97 82 ALA A N 1
ATOM 646 C CA . ALA A 1 82 ? 17.417 1.314 -13.754 1.00 57.97 82 ALA A CA 1
ATOM 647 C C . ALA A 1 82 ? 18.550 0.743 -14.620 1.00 57.97 82 ALA A C 1
ATOM 649 O O . ALA A 1 82 ? 19.712 1.134 -14.354 1.00 57.97 82 ALA A O 1
#

Secondary structure (DSSP, 8-state):
-------HHHHHHHHHHHHHHHTTEEEEEETTEEEEEEEETTTTEEEE--SSSPPPTTS-HHHHHHHHHHHHHHHHHHHHT-

Organism: NCBI:txid2650661

Radius of gyration: 14.27 Å; Cα contacts (8 Å, |Δi|>4): 78; chains: 1; bounding box: 48×25×31 Å

Foldseek 3Di:
DPPPPPQLVVVLQVVLQVVQVVVQWGWDDDVPRIFIWHQDPVVRGTDTLPLVDDHPPSDDSVVSVVSVVVSVVSVVVSVVVD

Nearest PDB structures (foldseek):
  3tdg-assembly1_A-2  TM=4.347E-01  e=5.695E+00  Helicobacter pylori
  4uoi-assembly4_B-3  TM=3.277E-01  e=4.087E+00  Hepatitis C virus (isolate H77)
  5tbf-assembly1_A  TM=3.848E-01  e=5.695E+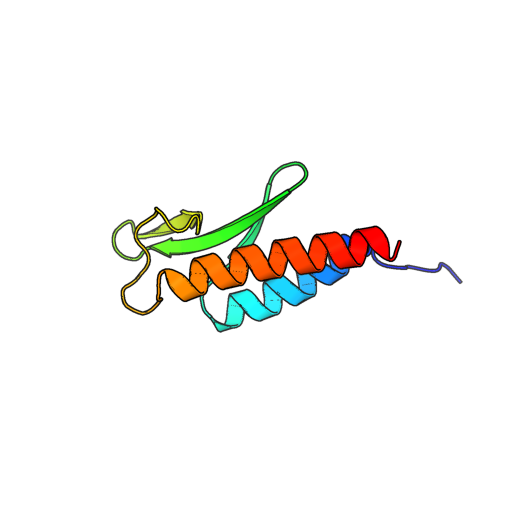00  Vibrio cholerae